Protein AF-A0A526YKE1-F1 (afdb_monomer_lite)

Secondary structure (DSSP, 8-state):
-HHHHHT--HHHHHHHTTTSGGGGG-HHHHHHHHHHHHHHHT-GGGHHHHHHGGG-S-HHHHHHHHHHHHHHS-HHHHHHHHHHHHHHHT---

Foldseek 3Di:
DLLVLLPDDQVNLCVVQPVHPVPVCGSLVSNLVSLVVLLVVLALVCLVSLVVQCPPPDPSSNVSSLNSNCSRDDPVVSVVVVVVVVVVVPPDD

Radius of gyration: 14.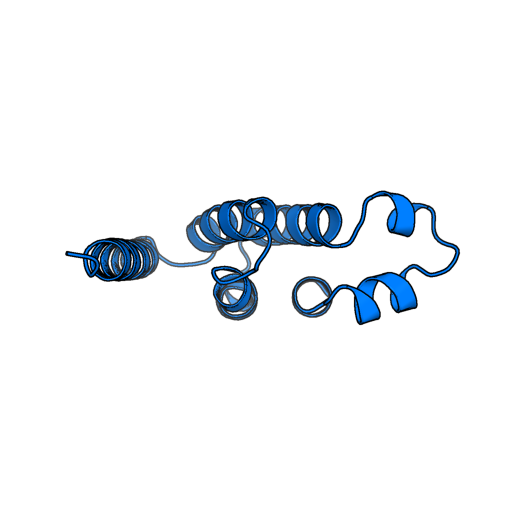29 Å; chains: 1; bounding box: 26×30×42 Å

Structure (mmCIF, N/CA/C/O backbone):
data_AF-A0A526YKE1-F1
#
_entry.id   AF-A0A526YKE1-F1
#
loop_
_atom_site.group_PDB
_atom_site.id
_atom_site.type_symbol
_atom_site.label_atom_id
_atom_site.label_alt_id
_atom_site.label_comp_id
_atom_site.label_asym_id
_atom_site.label_entity_id
_atom_site.label_seq_id
_atom_site.pdbx_PDB_ins_code
_atom_site.Cartn_x
_atom_site.Cartn_y
_atom_site.Cartn_z
_atom_site.occupancy
_atom_site.B_iso_or_equiv
_atom_site.auth_seq_id
_atom_site.auth_comp_id
_atom_site.auth_asym_id
_atom_site.auth_atom_id
_atom_site.pdbx_PDB_model_num
ATOM 1 N N . PRO A 1 1 ? -10.055 2.878 -8.691 1.00 84.94 1 PRO A N 1
ATOM 2 C CA . PRO A 1 1 ? -8.887 3.711 -9.065 1.00 84.94 1 PRO A CA 1
ATOM 3 C C . PRO A 1 1 ? -7.653 3.472 -8.185 1.00 84.94 1 PRO A C 1
ATOM 5 O O . PRO A 1 1 ? -6.658 2.999 -8.707 1.00 84.94 1 PRO A O 1
ATOM 8 N N . LEU A 1 2 ? -7.683 3.758 -6.871 1.00 94.62 2 LEU A N 1
ATOM 9 C CA . LEU A 1 2 ? -6.519 3.505 -5.997 1.00 94.62 2 LEU A CA 1
ATOM 10 C C . LEU A 1 2 ? -6.365 2.026 -5.623 1.00 94.62 2 LEU A C 1
ATOM 12 O O . LEU A 1 2 ? -5.254 1.513 -5.671 1.00 94.62 2 LEU A O 1
ATOM 16 N N . ALA A 1 3 ? -7.465 1.333 -5.312 1.00 94.88 3 ALA A N 1
ATOM 17 C CA . ALA A 1 3 ? -7.436 -0.099 -4.999 1.00 94.88 3 ALA A CA 1
ATOM 18 C C . ALA A 1 3 ? -6.812 -0.932 -6.136 1.00 94.88 3 ALA A C 1
ATOM 20 O O . ALA A 1 3 ? -5.945 -1.762 -5.882 1.00 94.88 3 ALA A O 1
ATOM 21 N N . ASP A 1 4 ? -7.175 -0.637 -7.387 1.00 95.69 4 ASP A N 1
ATOM 22 C CA . ASP A 1 4 ? -6.645 -1.328 -8.571 1.00 95.69 4 ASP A CA 1
ATOM 23 C C . ASP A 1 4 ? -5.133 -1.108 -8.733 1.00 95.69 4 ASP A C 1
ATOM 25 O O . ASP A 1 4 ? -4.390 -2.023 -9.076 1.00 95.69 4 ASP A O 1
ATOM 29 N N . LEU A 1 5 ? -4.656 0.106 -8.438 1.00 97.25 5 LEU A N 1
ATOM 30 C CA . LEU A 1 5 ? -3.234 0.447 -8.507 1.00 97.25 5 LEU A CA 1
ATOM 31 C C . LEU A 1 5 ? -2.417 -0.186 -7.371 1.00 97.25 5 LEU A C 1
ATOM 33 O O . LEU A 1 5 ? -1.244 -0.496 -7.575 1.00 97.25 5 LEU A O 1
ATOM 37 N N . LEU A 1 6 ? -3.015 -0.386 -6.191 1.00 97.69 6 LEU A N 1
ATOM 38 C CA . LEU A 1 6 ? -2.388 -1.101 -5.071 1.00 97.69 6 LEU A CA 1
ATOM 39 C C . LEU A 1 6 ? -2.197 -2.594 -5.371 1.00 97.69 6 LEU A C 1
ATOM 41 O O . LEU A 1 6 ? -1.256 -3.196 -4.862 1.00 97.69 6 LEU A O 1
ATOM 45 N N . ALA A 1 7 ? -3.053 -3.176 -6.212 1.00 96.31 7 ALA A N 1
ATOM 46 C CA . ALA A 1 7 ? -3.005 -4.589 -6.578 1.00 96.31 7 ALA A CA 1
ATOM 47 C C . ALA A 1 7 ? -1.952 -4.925 -7.652 1.00 96.31 7 ALA A C 1
ATOM 49 O O . ALA A 1 7 ? -1.803 -6.090 -8.016 1.00 96.31 7 ALA A O 1
ATOM 50 N N . LEU A 1 8 ? -1.221 -3.935 -8.178 1.00 97.25 8 LEU A N 1
ATOM 51 C CA . LEU A 1 8 ? -0.229 -4.175 -9.225 1.00 97.25 8 LEU A CA 1
ATOM 52 C C . LEU A 1 8 ? 0.987 -4.940 -8.686 1.00 97.25 8 LEU A C 1
ATOM 54 O O . LEU A 1 8 ? 1.746 -4.445 -7.843 1.00 97.25 8 LEU A O 1
ATOM 58 N N . ASP A 1 9 ? 1.217 -6.121 -9.253 1.00 95.38 9 ASP A N 1
ATOM 59 C CA . ASP A 1 9 ? 2.506 -6.804 -9.204 1.00 95.38 9 ASP A CA 1
ATOM 60 C C . ASP A 1 9 ? 3.492 -6.216 -10.238 1.00 95.38 9 ASP A C 1
ATOM 62 O O . ASP A 1 9 ? 3.174 -5.275 -10.975 1.00 95.38 9 ASP A O 1
ATOM 66 N N . ASP A 1 10 ? 4.728 -6.725 -10.274 1.00 96.00 10 ASP A N 1
ATOM 67 C CA . ASP A 1 10 ? 5.759 -6.208 -11.186 1.00 96.00 10 ASP A CA 1
ATOM 68 C C . ASP A 1 10 ? 5.379 -6.390 -12.667 1.00 96.00 10 ASP A C 1
ATOM 70 O O . ASP A 1 10 ? 5.599 -5.486 -13.478 1.00 96.00 10 ASP A O 1
ATOM 74 N N . ALA A 1 11 ? 4.755 -7.516 -13.025 1.00 97.12 11 ALA A N 1
ATOM 75 C CA . ALA A 1 11 ? 4.361 -7.800 -14.401 1.00 97.12 11 ALA A CA 1
ATOM 76 C C . ALA A 1 11 ? 3.239 -6.857 -14.863 1.00 97.12 11 ALA A C 1
ATOM 78 O O . ALA A 1 11 ? 3.352 -6.217 -15.914 1.00 97.12 11 ALA A O 1
ATOM 79 N N . ALA A 1 12 ? 2.195 -6.707 -14.047 1.00 97.19 12 ALA A N 1
ATOM 80 C CA . ALA A 1 12 ? 1.077 -5.811 -14.291 1.00 97.19 12 ALA A CA 1
ATOM 81 C C . ALA A 1 12 ? 1.537 -4.348 -14.348 1.00 97.19 12 ALA A C 1
ATOM 83 O O . ALA A 1 12 ? 1.165 -3.626 -15.274 1.00 97.19 12 ALA A O 1
ATOM 84 N N . PHE A 1 13 ? 2.417 -3.918 -13.436 1.00 97.75 13 PHE A N 1
ATOM 85 C CA . PHE A 1 13 ? 3.013 -2.580 -13.465 1.00 97.75 13 PHE A CA 1
ATOM 86 C C . PHE A 1 13 ? 3.793 -2.325 -14.765 1.00 97.75 13 PHE A C 1
ATOM 88 O O . PHE A 1 13 ? 3.610 -1.292 -15.416 1.00 97.75 13 PHE A O 1
ATOM 95 N N . ARG A 1 14 ? 4.655 -3.266 -15.177 1.00 96.62 14 ARG A N 1
ATOM 96 C CA . ARG A 1 14 ? 5.465 -3.133 -16.402 1.00 96.62 14 ARG A CA 1
ATOM 97 C C . ARG A 1 14 ? 4.625 -3.103 -17.669 1.00 96.62 14 ARG A C 1
ATOM 99 O O . ARG A 1 14 ? 5.023 -2.415 -18.613 1.00 96.62 14 ARG A O 1
ATOM 106 N N . SER A 1 15 ? 3.526 -3.854 -17.685 1.00 97.38 15 SER A N 1
ATOM 107 C CA . SER A 1 15 ? 2.560 -3.867 -18.779 1.00 97.38 15 SER A CA 1
ATOM 108 C C . SER A 1 15 ? 1.816 -2.533 -18.852 1.00 97.38 15 SER A C 1
ATOM 110 O O . SER A 1 15 ? 1.892 -1.842 -19.868 1.00 97.38 15 SER A O 1
ATOM 112 N N . LEU A 1 16 ? 1.205 -2.109 -17.739 1.00 96.88 16 LEU A N 1
ATOM 113 C CA . LEU A 1 16 ? 0.391 -0.894 -17.662 1.00 96.88 16 LEU A CA 1
ATOM 114 C C . LEU A 1 16 ? 1.180 0.375 -18.011 1.00 96.88 16 LEU A C 1
ATOM 116 O O . LEU A 1 16 ? 0.669 1.253 -18.700 1.00 96.88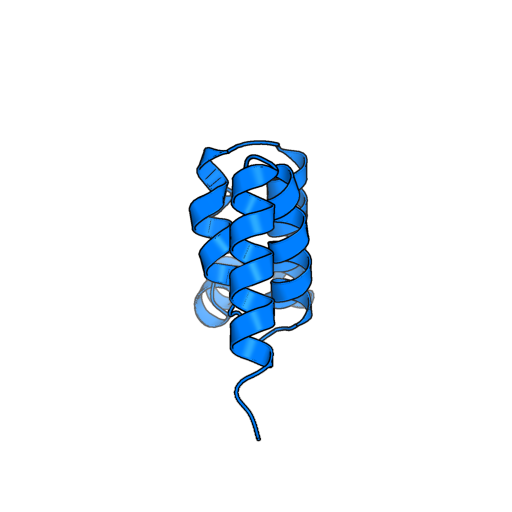 16 LEU A O 1
ATOM 120 N N . PHE A 1 17 ? 2.433 0.473 -17.563 1.00 96.88 17 PHE A N 1
ATOM 121 C CA . PHE A 1 17 ? 3.285 1.639 -17.809 1.00 96.88 17 PHE A CA 1
ATOM 122 C C . PHE A 1 17 ? 4.293 1.432 -18.946 1.00 96.88 17 PHE A C 1
ATOM 124 O O . PHE A 1 17 ? 5.302 2.138 -19.020 1.00 96.88 17 PHE A O 1
ATOM 131 N N . SER A 1 18 ? 4.057 0.483 -19.854 1.00 96.62 18 SER A N 1
ATOM 132 C CA . SER A 1 18 ? 4.924 0.303 -21.020 1.00 96.62 18 SER A CA 1
ATOM 133 C C . SER A 1 18 ? 5.010 1.592 -21.853 1.00 96.62 18 SER A C 1
ATOM 135 O O . SER A 1 18 ? 4.006 2.244 -22.118 1.00 96.62 18 SER A O 1
ATOM 137 N N . GLY A 1 19 ? 6.229 2.011 -22.209 1.00 94.81 19 GLY A N 1
ATOM 138 C CA . GLY A 1 19 ? 6.473 3.273 -22.924 1.00 94.81 19 GLY A CA 1
ATOM 139 C C . GLY A 1 19 ? 6.307 4.554 -22.089 1.00 94.81 19 GLY A C 1
ATOM 140 O O . GLY A 1 19 ? 6.630 5.634 -22.577 1.00 94.81 19 GLY A O 1
ATOM 141 N N . SER A 1 20 ? 5.873 4.462 -20.828 1.00 96.38 20 SER A N 1
ATOM 142 C CA . SER A 1 20 ? 5.708 5.619 -19.942 1.00 96.38 20 SER A CA 1
ATOM 143 C C . SER A 1 20 ? 6.979 5.918 -19.132 1.00 96.38 20 SER A C 1
ATOM 145 O O . SER A 1 20 ? 7.624 4.990 -18.629 1.00 96.38 20 SER A O 1
ATOM 147 N N . PRO A 1 21 ? 7.322 7.202 -18.890 1.00 95.50 21 PRO A N 1
ATOM 148 C CA . PRO A 1 21 ? 8.365 7.584 -17.936 1.00 95.50 21 PRO A CA 1
ATOM 149 C C . PRO A 1 21 ? 8.146 7.018 -16.525 1.00 95.50 21 PRO A C 1
ATOM 151 O O . PRO A 1 21 ? 9.122 6.764 -15.819 1.00 95.50 21 PRO A O 1
ATOM 154 N N . VAL A 1 22 ? 6.891 6.752 -16.132 1.00 95.88 22 VAL A N 1
ATOM 155 C CA . VAL A 1 22 ? 6.541 6.145 -14.834 1.00 95.88 22 VAL A CA 1
ATOM 156 C C . VAL A 1 22 ? 7.201 4.776 -14.663 1.00 95.88 22 VAL A C 1
ATOM 158 O O . VAL A 1 22 ? 7.645 4.442 -13.569 1.00 95.88 22 VAL A O 1
ATOM 161 N N . LYS A 1 23 ? 7.396 4.001 -15.736 1.00 95.06 23 LYS A N 1
ATOM 162 C CA . LYS A 1 23 ? 8.064 2.692 -15.652 1.00 95.06 23 LYS A CA 1
ATOM 163 C C . LYS A 1 23 ? 9.451 2.767 -15.004 1.00 95.06 23 LYS A C 1
ATOM 165 O O . LYS A 1 23 ? 9.873 1.817 -14.352 1.00 95.06 23 LYS A O 1
ATOM 170 N N . ARG A 1 24 ? 10.149 3.902 -15.142 1.00 96.62 24 ARG A N 1
ATOM 171 C CA . ARG A 1 24 ? 11.510 4.110 -14.622 1.00 96.62 24 ARG A CA 1
ATOM 172 C C . ARG A 1 24 ? 11.581 4.160 -13.095 1.00 96.62 24 ARG A C 1
ATOM 174 O O . ARG A 1 24 ? 12.640 3.876 -12.548 1.00 96.62 24 ARG A O 1
ATOM 181 N N . ILE A 1 25 ? 10.494 4.520 -12.403 1.00 96.56 25 ILE A N 1
ATOM 182 C CA . ILE A 1 25 ? 10.502 4.562 -10.931 1.00 96.56 25 ILE A CA 1
ATOM 183 C C . ILE A 1 25 ? 10.401 3.166 -10.304 1.00 96.56 25 ILE A C 1
ATOM 185 O O . ILE A 1 25 ? 10.816 2.996 -9.159 1.00 96.56 25 ILE A O 1
ATOM 189 N N . GLY A 1 26 ? 9.901 2.184 -11.062 1.00 97.00 26 GLY A N 1
ATOM 190 C CA . GLY A 1 26 ? 9.678 0.813 -10.608 1.00 97.00 26 GLY A CA 1
ATOM 191 C C . GLY A 1 26 ? 8.409 0.637 -9.765 1.00 97.00 26 GLY A C 1
ATOM 192 O O . GLY A 1 26 ? 7.882 1.596 -9.190 1.00 97.00 26 GLY A O 1
ATOM 193 N N . ARG A 1 27 ? 7.939 -0.616 -9.688 1.00 98.00 27 ARG A N 1
ATOM 194 C CA . ARG A 1 27 ? 6.689 -1.009 -9.018 1.00 98.00 27 ARG A CA 1
ATOM 195 C C . ARG A 1 27 ? 6.671 -0.609 -7.546 1.00 98.00 27 ARG A C 1
ATOM 197 O O . ARG A 1 27 ? 5.723 0.028 -7.109 1.00 98.00 27 ARG A O 1
ATOM 204 N N . ASP A 1 28 ? 7.734 -0.885 -6.798 1.00 98.19 28 ASP A N 1
ATOM 205 C CA . ASP A 1 28 ? 7.759 -0.636 -5.350 1.00 98.19 28 ASP A CA 1
ATOM 206 C C . ASP A 1 28 ? 7.594 0.842 -4.992 1.00 98.19 28 ASP A C 1
ATOM 208 O O . ASP A 1 28 ? 6.795 1.197 -4.128 1.00 98.19 28 ASP A O 1
ATOM 212 N N . ARG A 1 29 ? 8.315 1.738 -5.682 1.00 98.19 29 ARG A N 1
ATOM 213 C CA . ARG A 1 29 ? 8.185 3.186 -5.452 1.00 98.19 29 ARG A CA 1
ATOM 214 C C . ARG A 1 29 ? 6.821 3.696 -5.895 1.00 98.19 29 ARG A C 1
ATOM 216 O O . ARG A 1 29 ? 6.283 4.601 -5.257 1.00 98.19 29 ARG A O 1
ATOM 223 N N . PHE A 1 30 ? 6.272 3.124 -6.965 1.00 98.38 30 PHE A N 1
ATOM 224 C CA . PHE A 1 30 ? 4.932 3.444 -7.431 1.00 98.38 30 PHE A CA 1
ATOM 225 C C . PHE A 1 30 ? 3.877 3.044 -6.396 1.00 98.38 30 PHE A C 1
ATOM 227 O O . PHE A 1 30 ? 3.159 3.913 -5.911 1.00 98.38 30 PHE A O 1
ATOM 234 N N . VAL A 1 31 ? 3.838 1.774 -5.987 1.00 98.44 31 VAL A N 1
ATOM 235 C CA . VAL A 1 31 ? 2.890 1.261 -4.987 1.00 98.44 31 VAL A CA 1
ATOM 236 C C . VAL A 1 31 ? 3.054 1.998 -3.661 1.00 98.44 31 VAL A C 1
ATOM 238 O O . VAL A 1 31 ? 2.056 2.394 -3.066 1.00 98.44 31 VAL A O 1
ATOM 241 N N . ARG A 1 32 ? 4.289 2.311 -3.241 1.00 98.56 32 ARG A N 1
ATOM 242 C CA . ARG A 1 32 ? 4.535 3.195 -2.092 1.00 98.56 32 ARG A CA 1
ATOM 243 C C . ARG A 1 32 ? 3.811 4.529 -2.248 1.00 98.56 32 ARG A C 1
ATOM 245 O O . ARG A 1 32 ? 3.139 4.961 -1.320 1.00 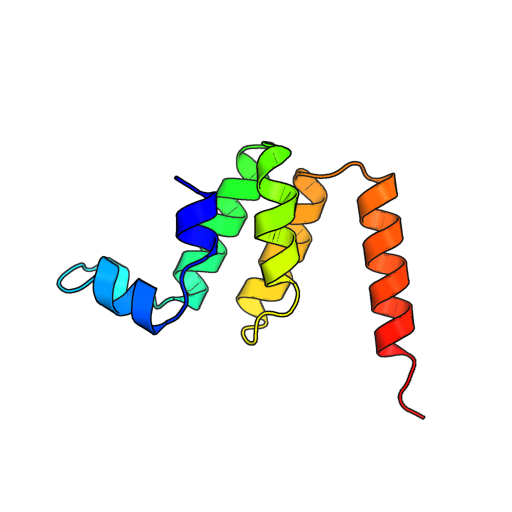98.56 32 ARG A O 1
ATOM 252 N N . ASN A 1 33 ? 3.934 5.202 -3.391 1.00 98.38 33 ASN A N 1
ATOM 253 C CA . ASN A 1 33 ? 3.259 6.485 -3.611 1.00 98.38 33 ASN A CA 1
ATOM 254 C C . ASN A 1 33 ? 1.728 6.338 -3.601 1.00 98.38 33 ASN A C 1
ATOM 256 O O . ASN A 1 33 ? 1.041 7.205 -3.065 1.00 98.38 33 ASN A O 1
ATOM 260 N N . VAL A 1 34 ? 1.196 5.239 -4.143 1.00 98.38 34 VAL A N 1
ATOM 261 C CA . VAL A 1 34 ? -0.244 4.936 -4.104 1.00 98.38 34 VAL A CA 1
ATOM 262 C C . VAL A 1 34 ? -0.713 4.690 -2.665 1.00 98.38 34 VAL A C 1
ATOM 264 O O . VAL A 1 34 ? -1.764 5.192 -2.287 1.00 98.38 34 VAL A O 1
ATOM 267 N N . LEU A 1 35 ? 0.078 4.007 -1.832 1.00 98.75 35 LEU A N 1
ATOM 268 C CA . LEU A 1 35 ? -0.191 3.839 -0.398 1.00 98.75 35 LEU A CA 1
ATOM 269 C C . LEU A 1 35 ? -0.210 5.180 0.341 1.00 98.75 35 LEU A C 1
ATOM 271 O O . LEU A 1 35 ? -1.103 5.422 1.152 1.00 98.75 35 LEU A O 1
ATOM 275 N N . ILE A 1 36 ? 0.724 6.082 0.020 1.00 98.62 36 ILE A N 1
ATOM 276 C CA . ILE A 1 36 ? 0.706 7.448 0.558 1.00 98.62 36 ILE A CA 1
ATOM 277 C C . ILE A 1 36 ? -0.580 8.177 0.145 1.00 98.62 36 ILE A C 1
ATOM 279 O O . ILE A 1 36 ? -1.243 8.782 0.987 1.00 98.62 36 ILE A O 1
ATOM 283 N N . ALA A 1 37 ? -0.977 8.080 -1.127 1.00 98.50 37 ALA A N 1
ATOM 284 C CA . ALA A 1 37 ? -2.222 8.669 -1.613 1.00 98.50 37 ALA A CA 1
ATOM 285 C C . ALA A 1 37 ? -3.460 8.068 -0.923 1.00 98.50 37 ALA A C 1
ATOM 287 O O . ALA A 1 37 ? -4.357 8.811 -0.529 1.00 98.50 37 ALA A O 1
ATOM 288 N N . ALA A 1 38 ? -3.485 6.748 -0.713 1.00 98.38 38 ALA A N 1
ATOM 289 C CA . 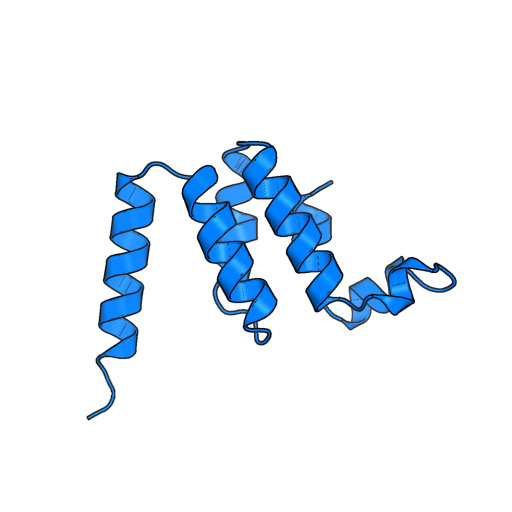ALA A 1 38 ? -4.549 6.062 0.011 1.00 98.38 38 ALA A CA 1
ATOM 290 C C . ALA A 1 38 ? -4.659 6.582 1.451 1.00 98.38 38 ALA A C 1
ATOM 292 O O . ALA A 1 38 ? -5.727 7.042 1.843 1.00 98.38 38 ALA A O 1
ATOM 293 N N . GLY A 1 39 ? -3.564 6.615 2.215 1.00 98.12 39 GLY A N 1
ATOM 294 C CA . GLY A 1 39 ? -3.590 7.135 3.588 1.00 98.12 39 GLY A CA 1
ATOM 295 C C . GLY A 1 39 ? -3.963 8.622 3.678 1.00 98.12 39 GLY A C 1
ATOM 296 O O . GLY A 1 39 ? -4.654 9.023 4.612 1.00 98.12 39 GLY A O 1
ATOM 297 N N . ASN A 1 40 ? -3.569 9.434 2.691 1.00 98.56 40 ASN A N 1
ATOM 298 C CA . ASN A 1 40 ? -3.972 10.842 2.605 1.00 98.56 40 ASN A CA 1
ATOM 299 C C . ASN A 1 40 ? -5.461 11.021 2.290 1.00 98.56 40 ASN A C 1
ATOM 301 O O . ASN A 1 40 ? -6.051 12.002 2.731 1.00 98.56 40 ASN A O 1
ATOM 305 N N . SER A 1 41 ? -6.064 10.098 1.535 1.00 97.88 41 SER A N 1
ATOM 306 C CA . SER A 1 41 ? -7.487 10.172 1.192 1.00 97.88 41 SER A CA 1
ATOM 307 C C . SER A 1 41 ? -8.404 9.992 2.403 1.00 97.88 41 SER A C 1
ATOM 309 O O . SER A 1 41 ? -9.519 10.500 2.397 1.00 97.88 41 SER A O 1
ATOM 311 N N . GLY A 1 42 ? -7.945 9.270 3.433 1.00 96.50 42 GLY A N 1
ATOM 312 C CA . GLY A 1 42 ? -8.767 8.925 4.592 1.00 96.50 42 GLY A CA 1
ATOM 313 C C . GLY A 1 42 ? -9.916 7.956 4.286 1.00 96.50 42 GLY A C 1
ATOM 314 O O . GLY A 1 42 ? -10.747 7.747 5.160 1.00 96.50 42 GLY A O 1
ATOM 315 N N . GLU A 1 43 ? -9.975 7.375 3.081 1.00 97.25 43 GLU A N 1
ATOM 316 C CA . GLU A 1 43 ? -11.073 6.523 2.612 1.00 97.25 43 GLU A CA 1
ATOM 317 C C . GLU A 1 43 ? -11.023 5.112 3.237 1.00 97.25 43 GLU A C 1
ATOM 319 O O . GLU A 1 43 ? -10.192 4.288 2.823 1.00 97.25 43 GLU A O 1
ATOM 324 N N . PRO A 1 44 ? -11.905 4.774 4.199 1.00 96.44 44 PRO A N 1
ATOM 325 C CA . PRO A 1 44 ? -11.810 3.513 4.936 1.00 96.44 44 PRO A CA 1
ATOM 326 C C . PRO A 1 44 ? -11.986 2.277 4.047 1.00 96.44 44 PRO A C 1
ATOM 328 O O . PRO A 1 44 ? -11.452 1.209 4.356 1.00 96.44 44 PRO A O 1
ATOM 331 N N . SER A 1 45 ? -12.677 2.408 2.905 1.00 96.69 45 SER A N 1
ATOM 332 C CA . SER A 1 45 ? -12.886 1.302 1.963 1.00 96.69 45 SER A CA 1
ATOM 333 C C . SER A 1 45 ? -11.578 0.752 1.372 1.00 96.69 45 SER A C 1
ATOM 335 O O . SER A 1 45 ? -11.544 -0.381 0.891 1.00 96.69 45 SER A O 1
ATOM 337 N N . LEU A 1 46 ? -10.485 1.525 1.418 1.00 97.81 46 LEU A N 1
ATOM 338 C CA . LEU A 1 46 ? -9.161 1.102 0.956 1.00 97.81 46 LEU A CA 1
ATOM 339 C C . LEU A 1 46 ? -8.424 0.212 1.969 1.00 97.81 46 LEU A C 1
ATOM 341 O O . LEU A 1 46 ? -7.428 -0.415 1.604 1.00 97.81 46 LEU A O 1
ATOM 345 N N . GLY A 1 47 ? -8.907 0.107 3.213 1.00 96.38 47 GLY A N 1
ATOM 346 C CA . GLY A 1 47 ? -8.239 -0.630 4.289 1.00 96.38 47 GLY A CA 1
ATOM 347 C C . GLY A 1 47 ? -7.895 -2.077 3.921 1.00 96.38 47 GLY A C 1
ATOM 348 O O . GLY A 1 47 ? -6.774 -2.519 4.164 1.00 96.38 47 GLY A O 1
ATOM 349 N N . ASN A 1 48 ? -8.803 -2.796 3.253 1.00 95.19 48 ASN A N 1
ATOM 350 C CA . ASN A 1 48 ? -8.563 -4.183 2.836 1.00 95.19 48 ASN A CA 1
ATOM 351 C C . ASN A 1 48 ? -7.455 -4.305 1.778 1.00 95.19 48 ASN A C 1
ATOM 353 O O . ASN A 1 48 ? -6.601 -5.183 1.889 1.00 95.19 48 ASN A O 1
ATOM 357 N N . ALA A 1 49 ? -7.424 -3.404 0.792 1.00 96.88 49 ALA A N 1
ATOM 358 C CA . ALA A 1 49 ? -6.372 -3.389 -0.225 1.00 96.88 49 ALA A CA 1
ATOM 359 C C . ALA A 1 49 ? -5.000 -3.068 0.392 1.00 96.88 49 ALA A C 1
ATOM 361 O O . ALA A 1 49 ? -3.996 -3.676 0.033 1.00 96.88 49 ALA A O 1
ATOM 362 N N . VAL A 1 50 ? -4.960 -2.160 1.372 1.00 97.62 50 VAL A N 1
ATOM 363 C CA . VAL A 1 50 ? -3.731 -1.825 2.104 1.00 97.62 50 VAL A CA 1
ATOM 364 C C . VAL A 1 50 ? -3.253 -2.990 2.979 1.00 97.62 50 VAL A C 1
ATOM 366 O O . VAL A 1 50 ? -2.056 -3.269 3.009 1.00 97.62 50 VAL A O 1
ATOM 369 N N . ARG A 1 51 ? -4.161 -3.715 3.652 1.00 95.75 51 ARG A N 1
ATOM 370 C CA . ARG A 1 51 ? -3.811 -4.890 4.478 1.00 95.75 51 ARG A CA 1
ATOM 371 C C . ARG A 1 51 ? -3.084 -5.972 3.684 1.00 95.75 51 ARG A C 1
ATOM 373 O O . ARG A 1 51 ? -2.139 -6.555 4.206 1.00 95.75 51 ARG A O 1
ATOM 380 N N . ALA A 1 52 ? -3.478 -6.204 2.433 1.00 95.75 52 ALA A N 1
ATOM 381 C CA . ALA A 1 52 ? -2.831 -7.192 1.568 1.00 95.75 52 ALA A CA 1
ATOM 382 C C . ALA A 1 52 ? -1.340 -6.889 1.312 1.00 95.75 52 ALA A C 1
ATOM 384 O O . ALA A 1 52 ? -0.557 -7.802 1.067 1.00 95.75 52 ALA A O 1
ATOM 385 N N . LEU A 1 53 ? -0.929 -5.621 1.420 1.00 97.12 53 LEU A N 1
ATOM 386 C CA . LEU A 1 53 ? 0.446 -5.172 1.184 1.00 97.12 53 LEU A CA 1
ATOM 387 C C . LEU A 1 53 ? 1.325 -5.175 2.446 1.00 97.12 53 LEU A C 1
ATOM 389 O O . LEU A 1 53 ? 2.516 -4.876 2.363 1.00 97.12 53 LEU A O 1
ATOM 393 N N . LEU A 1 54 ? 0.785 -5.548 3.614 1.00 95.25 54 LEU A N 1
ATOM 394 C CA . LEU A 1 54 ? 1.581 -5.700 4.840 1.00 95.25 54 LEU A CA 1
ATOM 395 C C . LEU A 1 54 ? 2.608 -6.837 4.737 1.00 95.25 54 LEU A C 1
ATOM 397 O O . LEU A 1 54 ? 3.639 -6.776 5.397 1.00 95.25 54 LEU A O 1
ATOM 401 N N . GLY A 1 55 ? 2.343 -7.845 3.900 1.00 92.12 55 GLY A N 1
ATOM 402 C CA . GLY A 1 55 ? 3.240 -8.975 3.633 1.00 92.12 55 GLY A CA 1
ATOM 403 C C . GLY A 1 55 ? 4.077 -8.832 2.359 1.00 92.12 55 GLY A C 1
ATOM 404 O O . GLY A 1 55 ? 4.663 -9.812 1.912 1.00 92.12 55 GLY A O 1
ATOM 405 N N . ASP A 1 56 ? 4.110 -7.650 1.737 1.00 96.56 56 ASP A N 1
ATOM 406 C CA . ASP A 1 56 ? 4.835 -7.446 0.480 1.00 96.56 56 ASP A CA 1
ATOM 407 C C . ASP A 1 56 ? 6.339 -7.742 0.635 1.00 96.56 56 ASP A C 1
ATOM 409 O O . ASP A 1 56 ? 6.935 -7.441 1.671 1.00 96.56 56 ASP A O 1
ATOM 413 N N . ALA A 1 57 ? 6.987 -8.292 -0.396 1.00 94.19 57 ALA A N 1
ATOM 414 C CA . ALA A 1 57 ? 8.423 -8.580 -0.364 1.00 94.19 57 ALA A CA 1
ATOM 415 C C . ALA A 1 57 ? 9.268 -7.310 -0.147 1.00 94.19 57 ALA A C 1
ATOM 417 O O . ALA A 1 57 ? 10.314 -7.349 0.510 1.00 94.19 57 ALA A O 1
ATOM 418 N N . SER A 1 58 ? 8.792 -6.164 -0.640 1.00 96.38 58 SER A N 1
ATOM 419 C CA . SER A 1 58 ? 9.479 -4.886 -0.519 1.00 96.38 58 SER A CA 1
ATOM 420 C C . SER A 1 58 ? 9.270 -4.261 0.868 1.00 96.38 58 SER A C 1
ATOM 422 O O . SER A 1 58 ? 8.145 -3.881 1.208 1.00 96.38 58 SER A O 1
ATOM 424 N N . PRO A 1 59 ? 10.330 -4.048 1.675 1.00 95.56 59 PRO A N 1
ATOM 425 C CA . PRO A 1 59 ? 10.196 -3.378 2.972 1.00 95.56 59 PRO A CA 1
ATOM 426 C C . PRO A 1 59 ? 9.659 -1.945 2.840 1.00 95.56 59 PRO A C 1
ATOM 428 O O . PRO A 1 59 ? 8.966 -1.457 3.732 1.00 95.56 59 PRO A O 1
ATOM 431 N N . LEU A 1 60 ? 9.924 -1.285 1.706 1.00 97.19 60 LEU A N 1
ATOM 432 C CA . LEU A 1 60 ? 9.403 0.048 1.406 1.00 97.19 60 LEU A CA 1
ATOM 433 C C . LEU A 1 60 ? 7.872 0.049 1.287 1.00 97.19 60 LEU A C 1
ATOM 435 O O . LEU A 1 60 ? 7.214 0.969 1.773 1.00 97.19 60 LEU A O 1
ATOM 439 N N . VAL A 1 61 ? 7.316 -0.981 0.645 1.00 98.12 61 VAL A N 1
ATOM 440 C CA . VAL A 1 61 ? 5.868 -1.154 0.492 1.00 98.12 61 VAL A CA 1
ATOM 441 C C . VAL A 1 61 ? 5.245 -1.514 1.839 1.00 98.12 61 VAL A C 1
ATOM 443 O O . VAL A 1 61 ? 4.291 -0.849 2.240 1.00 98.12 61 VAL A O 1
ATOM 446 N N . ARG A 1 62 ? 5.830 -2.462 2.589 1.00 97.31 62 ARG A N 1
ATOM 447 C CA . ARG A 1 62 ? 5.336 -2.842 3.926 1.00 97.31 62 ARG A CA 1
ATOM 448 C C . ARG A 1 62 ? 5.252 -1.647 4.875 1.00 97.31 62 ARG A C 1
ATOM 450 O O . ARG A 1 62 ? 4.206 -1.410 5.474 1.00 97.31 62 ARG A O 1
ATOM 457 N N . GLY A 1 63 ? 6.319 -0.850 4.971 1.00 96.31 63 GLY A N 1
ATOM 458 C CA . GLY A 1 63 ? 6.343 0.328 5.844 1.00 96.31 63 GLY A CA 1
ATOM 459 C C . GLY A 1 63 ? 5.278 1.366 5.471 1.00 96.31 63 GLY A C 1
ATOM 460 O O . GLY A 1 63 ? 4.578 1.892 6.337 1.00 96.31 63 GLY A O 1
ATOM 461 N N . ALA A 1 64 ? 5.095 1.618 4.174 1.00 98.38 64 ALA A N 1
ATOM 462 C CA . ALA A 1 64 ? 4.049 2.520 3.703 1.00 98.38 64 ALA A CA 1
ATOM 463 C C . ALA A 1 64 ? 2.635 1.956 3.917 1.00 98.38 64 ALA A C 1
ATOM 465 O O . ALA A 1 64 ? 1.718 2.730 4.188 1.00 98.38 64 ALA A O 1
ATOM 466 N N . ALA A 1 65 ? 2.456 0.634 3.846 1.00 97.94 65 ALA A N 1
ATOM 467 C CA . ALA A 1 65 ? 1.179 -0.022 4.100 1.00 97.94 65 ALA A CA 1
ATOM 468 C C . ALA A 1 65 ? 0.780 0.089 5.575 1.00 97.94 65 ALA A C 1
ATOM 470 O O . ALA A 1 65 ? -0.364 0.427 5.865 1.00 97.94 65 ALA A O 1
ATOM 471 N N . VAL A 1 66 ? 1.726 -0.084 6.504 1.00 97.56 66 VAL A N 1
ATOM 472 C CA . VAL A 1 66 ? 1.495 0.155 7.940 1.00 97.56 66 VAL A CA 1
ATOM 473 C C . VAL A 1 66 ? 1.049 1.597 8.184 1.00 97.56 66 VAL A C 1
ATOM 475 O O . VAL A 1 66 ? 0.035 1.825 8.848 1.00 97.56 66 VAL A O 1
ATOM 478 N N . TRP A 1 67 ? 1.764 2.573 7.614 1.00 97.88 67 TRP A N 1
ATOM 479 C CA . TRP A 1 67 ? 1.397 3.982 7.755 1.00 97.88 67 TRP A CA 1
ATOM 480 C C . TRP A 1 67 ? 0.005 4.260 7.182 1.00 97.88 67 TRP A C 1
ATOM 482 O O . TRP A 1 67 ? -0.837 4.823 7.880 1.00 97.88 67 TRP A O 1
ATOM 492 N N . ALA A 1 68 ? -0.272 3.823 5.952 1.00 98.38 68 ALA A N 1
ATOM 493 C CA . ALA A 1 68 ? -1.563 4.042 5.308 1.00 98.38 68 ALA A CA 1
ATOM 494 C C . ALA A 1 68 ? -2.694 3.399 6.116 1.00 98.38 68 ALA A C 1
ATOM 496 O O . ALA A 1 68 ? -3.707 4.042 6.368 1.00 98.38 68 ALA A O 1
ATOM 497 N N . LEU A 1 69 ? -2.499 2.174 6.608 1.00 97.38 69 LEU A N 1
ATOM 498 C CA . LEU A 1 69 ? -3.498 1.481 7.409 1.00 97.38 69 LEU A CA 1
ATOM 499 C C . LEU A 1 69 ? -3.833 2.258 8.686 1.00 97.38 69 LEU A C 1
ATOM 501 O O . LEU A 1 69 ? -5.008 2.410 8.999 1.00 97.38 69 LEU A O 1
ATOM 505 N N . SER A 1 70 ? -2.834 2.839 9.361 1.00 96.81 70 SER A N 1
ATOM 506 C CA . SER A 1 70 ? -3.054 3.664 10.562 1.00 96.81 70 SER A CA 1
ATOM 507 C C . SER A 1 70 ? -3.929 4.901 10.319 1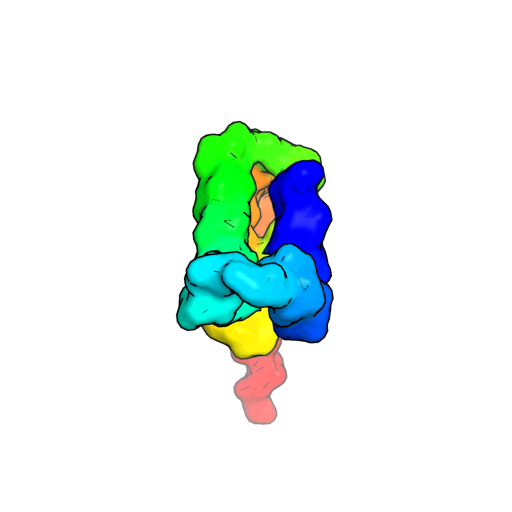.00 96.81 70 SER A C 1
ATOM 509 O O . SER A 1 70 ? -4.496 5.451 11.261 1.00 96.81 70 SER A O 1
ATOM 511 N N . ARG A 1 71 ? -4.043 5.348 9.061 1.00 97.81 71 ARG A N 1
ATOM 512 C CA . ARG A 1 71 ? -4.893 6.472 8.647 1.00 97.81 71 ARG A CA 1
ATOM 513 C C . ARG A 1 71 ? -6.304 6.044 8.252 1.00 97.81 71 ARG A C 1
ATOM 515 O O . ARG A 1 71 ? -7.197 6.883 8.262 1.00 97.81 71 ARG A O 1
ATOM 522 N N . LEU A 1 72 ? -6.486 4.780 7.872 1.00 96.75 72 LEU A N 1
ATOM 523 C CA . LEU A 1 72 ? -7.699 4.282 7.218 1.00 96.75 72 LEU A CA 1
ATOM 524 C C . LEU A 1 72 ? -8.586 3.424 8.121 1.00 96.75 72 LEU A C 1
ATOM 526 O O . LEU A 1 72 ? -9.744 3.196 7.781 1.00 96.75 72 LEU A O 1
ATOM 530 N N . VAL A 1 73 ? -8.063 2.936 9.249 1.00 95.25 73 VAL A N 1
ATOM 531 C CA . VAL A 1 73 ? -8.829 2.111 10.193 1.00 95.25 73 VAL A CA 1
ATOM 532 C C . VAL A 1 73 ? -8.873 2.743 11.582 1.00 95.25 73 VAL A C 1
ATOM 534 O O . VAL A 1 73 ? -7.974 3.508 11.939 1.00 95.25 73 VAL A O 1
ATOM 537 N N . PRO A 1 74 ? -9.887 2.417 12.405 1.00 94.69 74 PRO A N 1
ATOM 538 C CA . PRO A 1 74 ? -9.942 2.877 13.785 1.00 94.69 74 PRO A CA 1
ATOM 539 C C . PRO A 1 74 ? -8.689 2.484 14.577 1.00 94.69 74 PRO A C 1
ATOM 541 O O . PRO A 1 74 ? -8.171 1.373 14.440 1.00 94.69 74 PRO A O 1
ATOM 544 N N . THR A 1 75 ? -8.252 3.352 15.493 1.00 90.94 75 THR A N 1
ATOM 545 C CA . THR A 1 75 ? -7.065 3.128 16.339 1.00 90.94 75 THR A CA 1
ATOM 546 C C . THR A 1 75 ? -7.105 1.789 17.082 1.00 90.94 75 THR A C 1
ATOM 548 O O . THR A 1 75 ? -6.080 1.127 17.225 1.00 90.94 75 THR A O 1
ATOM 551 N N . SER A 1 76 ? -8.288 1.354 17.523 1.00 91.12 76 SER A N 1
ATOM 552 C CA . SER A 1 76 ? -8.479 0.069 18.207 1.00 91.12 76 SER A CA 1
ATOM 553 C C . SER A 1 76 ? -8.208 -1.136 17.299 1.00 91.12 76 SER A C 1
ATOM 555 O O . SER A 1 76 ? -7.647 -2.136 17.745 1.00 91.12 76 SER A O 1
ATOM 557 N N . GLU A 1 77 ? -8.577 -1.052 16.023 1.00 90.25 77 GLU A N 1
ATOM 558 C CA . GLU A 1 77 ? -8.333 -2.089 15.021 1.00 90.25 77 GLU A CA 1
ATOM 559 C C . GLU A 1 77 ? -6.863 -2.110 14.587 1.00 90.25 77 GLU A C 1
ATOM 561 O O . GLU A 1 77 ? -6.257 -3.179 14.448 1.00 90.25 77 GLU A O 1
ATOM 566 N N . PHE A 1 78 ? -6.263 -0.927 14.443 1.00 90.75 78 PHE A N 1
ATOM 567 C CA . PHE A 1 78 ? -4.838 -0.790 14.165 1.00 90.75 78 PHE A CA 1
ATOM 568 C C . PHE A 1 78 ? -3.984 -1.391 15.294 1.00 90.75 78 PHE A C 1
ATOM 570 O O . PHE A 1 78 ? -3.109 -2.215 15.032 1.00 90.75 78 PHE A O 1
ATOM 577 N N . ALA A 1 79 ? -4.298 -1.073 16.555 1.00 87.38 79 ALA A N 1
ATOM 578 C CA . ALA A 1 79 ? -3.589 -1.595 17.724 1.00 87.38 79 ALA A CA 1
ATOM 579 C C . ALA A 1 79 ? -3.665 -3.129 17.838 1.00 87.38 79 ALA A C 1
ATOM 581 O O . ALA A 1 79 ? -2.663 -3.776 18.146 1.00 87.38 79 ALA A O 1
ATOM 582 N N . LYS A 1 80 ? -4.824 -3.735 17.535 1.00 85.44 80 LYS A N 1
ATOM 583 C CA . LYS A 1 80 ? -4.967 -5.202 17.479 1.00 85.44 80 LYS A CA 1
ATOM 584 C C . LYS A 1 80 ? -4.059 -5.822 16.416 1.00 85.44 80 LYS A C 1
ATOM 586 O O . LYS A 1 80 ? -3.411 -6.829 16.685 1.00 85.44 80 LYS A O 1
ATOM 591 N N . SER A 1 81 ? -3.996 -5.202 15.236 1.00 81.5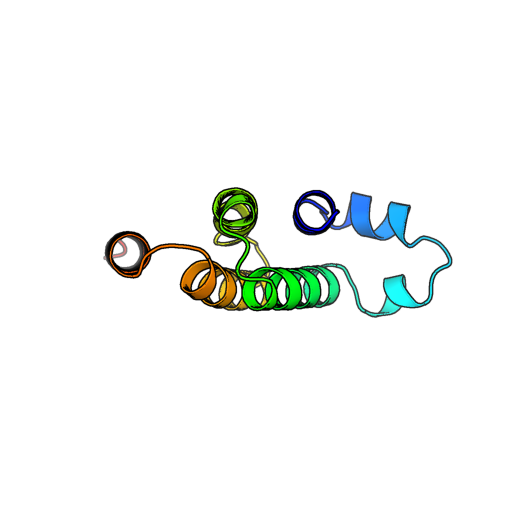6 81 SER A N 1
ATOM 592 C CA . SER A 1 81 ? -3.158 -5.672 14.124 1.00 81.56 81 SER A CA 1
ATOM 593 C C . SER A 1 81 ? -1.666 -5.601 14.484 1.00 81.56 81 SER A C 1
ATOM 595 O O . SER A 1 81 ? -0.934 -6.558 14.252 1.00 81.56 81 SER A O 1
ATOM 597 N N . ALA A 1 82 ? -1.231 -4.512 15.128 1.00 78.06 82 ALA A N 1
ATOM 598 C CA . ALA A 1 82 ? 0.143 -4.357 15.606 1.00 78.06 82 ALA A CA 1
ATOM 599 C C . ALA A 1 82 ? 0.507 -5.390 16.687 1.00 78.06 82 ALA A C 1
ATOM 601 O O . ALA A 1 82 ? 1.564 -6.009 16.620 1.00 78.06 82 ALA A O 1
ATOM 602 N N . SER A 1 83 ? -0.388 -5.637 17.651 1.00 74.62 83 SER A N 1
ATOM 603 C CA . SER A 1 83 ? -0.162 -6.651 18.689 1.00 74.62 83 SER A CA 1
ATOM 604 C C . SER A 1 83 ? -0.045 -8.068 18.116 1.00 74.62 83 SER A C 1
ATOM 606 O O . SER A 1 83 ? 0.754 -8.856 18.616 1.00 74.62 83 SER A O 1
ATOM 608 N N . ALA A 1 84 ? -0.807 -8.394 17.067 1.00 73.38 84 ALA A N 1
ATOM 609 C CA . ALA A 1 84 ? -0.695 -9.679 16.381 1.00 73.38 84 ALA A CA 1
ATOM 610 C C . ALA A 1 84 ? 0.646 -9.827 15.640 1.00 73.38 84 ALA A C 1
ATOM 612 O O . ALA A 1 84 ? 1.264 -10.883 15.730 1.00 73.38 84 ALA A O 1
ATOM 613 N N . ALA A 1 85 ? 1.119 -8.770 14.972 1.00 73.88 85 ALA A N 1
ATOM 614 C CA . ALA A 1 85 ? 2.413 -8.777 14.287 1.00 73.88 85 ALA A CA 1
ATOM 615 C C . ALA A 1 85 ? 3.587 -8.956 15.265 1.00 73.88 85 ALA A C 1
ATOM 617 O O . ALA A 1 85 ? 4.439 -9.806 15.041 1.00 73.88 85 ALA A O 1
ATOM 618 N N . VAL A 1 86 ? 3.577 -8.243 16.399 1.00 71.44 86 VAL A N 1
ATOM 619 C CA . VAL A 1 86 ? 4.607 -8.383 17.448 1.00 71.44 86 VAL A CA 1
ATOM 620 C C . VAL A 1 86 ? 4.648 -9.801 18.026 1.00 71.44 86 VAL A C 1
ATOM 622 O O . VAL A 1 86 ? 5.722 -10.310 18.320 1.00 71.44 86 VAL A O 1
ATOM 625 N N . LYS A 1 87 ? 3.492 -10.461 18.178 1.00 66.62 87 LYS A N 1
ATOM 626 C CA . LYS A 1 87 ? 3.450 -11.866 18.613 1.00 66.62 87 LYS A CA 1
ATOM 627 C C . LYS A 1 87 ? 4.051 -12.809 17.571 1.00 66.62 87 LYS A C 1
ATOM 629 O O . LYS A 1 87 ? 4.762 -13.723 17.952 1.00 66.62 87 LYS A O 1
ATOM 634 N N . ALA A 1 88 ? 3.793 -12.569 16.286 1.00 61.47 88 ALA A N 1
ATOM 635 C CA . ALA A 1 88 ? 4.332 -13.386 15.201 1.00 61.47 88 ALA A CA 1
ATOM 636 C C . ALA A 1 88 ? 5.852 -13.214 15.007 1.00 61.47 88 ALA A C 1
ATOM 638 O O . ALA A 1 88 ? 6.510 -14.152 14.578 1.00 61.47 88 ALA A O 1
ATOM 639 N N . GLU A 1 89 ? 6.418 -12.048 15.341 1.00 57.88 89 GLU A N 1
ATOM 640 C CA . GLU A 1 89 ? 7.875 -11.812 15.327 1.00 57.88 89 GLU A CA 1
ATOM 641 C C . GLU A 1 89 ? 8.608 -12.449 16.526 1.00 57.88 89 GLU A C 1
ATOM 643 O O . GLU A 1 89 ? 9.829 -12.566 16.500 1.00 57.88 89 GLU A O 1
ATOM 648 N N . GLY A 1 90 ? 7.883 -12.859 17.575 1.00 46.97 90 GLY A N 1
ATOM 649 C CA . GLY A 1 90 ? 8.438 -13.472 18.789 1.00 46.97 90 GLY A CA 1
ATOM 650 C C . GLY A 1 90 ? 8.542 -15.002 18.772 1.00 46.97 90 GLY A C 1
ATOM 651 O O . GLY A 1 90 ? 9.056 -15.564 19.737 1.00 46.97 90 GLY A O 1
ATOM 652 N N . ASP A 1 91 ? 8.083 -15.666 17.708 1.00 43.75 91 ASP A N 1
ATOM 653 C CA . ASP A 1 91 ? 8.146 -17.124 17.538 1.00 43.75 91 ASP A CA 1
ATOM 654 C C . ASP A 1 91 ? 9.336 -17.526 16.640 1.00 43.75 91 ASP A C 1
ATOM 656 O O . ASP A 1 91 ? 9.181 -18.154 15.597 1.00 43.75 91 ASP A O 1
ATOM 660 N N . GLU A 1 92 ? 10.548 -17.161 17.057 1.00 41.22 92 GLU A N 1
ATOM 661 C CA . GLU A 1 92 ? 11.788 -17.854 16.681 1.00 41.22 92 GLU A CA 1
ATOM 662 C C . GLU A 1 92 ? 12.678 -17.914 17.934 1.00 41.22 92 GLU A C 1
ATOM 664 O O . GLU A 1 92 ? 13.275 -16.916 18.345 1.00 41.22 92 GLU A O 1
ATOM 669 N N . ALA A 1 93 ? 12.709 -19.090 18.568 1.00 38.50 93 ALA A N 1
ATOM 670 C CA . ALA A 1 93 ? 13.659 -19.476 19.610 1.00 38.50 93 ALA A CA 1
ATOM 671 C C . ALA A 1 93 ? 14.475 -20.677 19.125 1.00 38.50 93 ALA A C 1
ATOM 673 O O . ALA A 1 93 ? 13.860 -21.588 18.519 1.00 38.50 93 ALA A O 1
#

pLDDT: mean 91.42, std 13.19, range [38.5, 98.75]

Sequence (93 aa):
PLADLLALDDAAFRSLFSGSPVKRIGRDRFVRNVLIAAGNSGEPSLGNAVRALLGDASPLVRGAAVWALSRLVPTSEFAKSASAAVKAEGDEA